Protein AF-A0A964PDQ5-F1 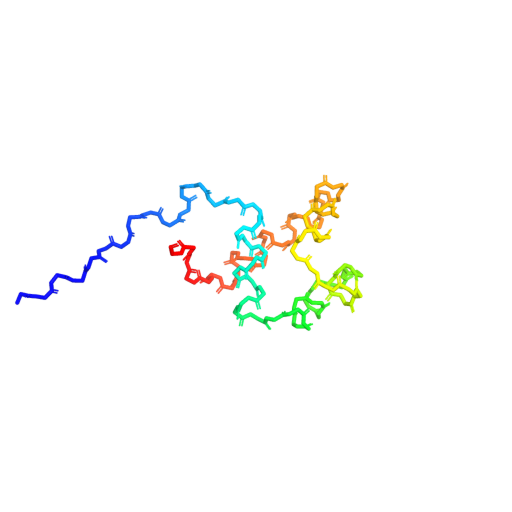(afdb_monomer)

pLDDT: mean 79.67, std 15.5, range [38.66, 91.56]

Radius of gyration: 13.83 Å; Cα contacts (8 Å, |Δi|>4): 57; chains: 1; bounding box: 44×20×33 Å

Mean predicted aligned error: 7.99 Å

Structure (mmCIF, N/CA/C/O backbone):
data_AF-A0A964PDQ5-F1
#
_entry.id   AF-A0A964PDQ5-F1
#
loop_
_atom_site.group_PDB
_atom_site.id
_atom_site.type_symbol
_atom_site.label_atom_id
_atom_site.label_alt_id
_atom_site.label_comp_id
_atom_site.label_asym_id
_atom_site.label_entity_id
_atom_site.label_seq_id
_atom_site.pdbx_PDB_ins_code
_atom_site.Cartn_x
_atom_site.Cartn_y
_atom_site.Cartn_z
_atom_site.occupancy
_atom_site.B_iso_or_equiv
_atom_site.auth_seq_id
_atom_site.auth_comp_id
_atom_site.auth_asym_id
_atom_site.auth_atom_id
_atom_site.pdbx_PDB_model_num
ATOM 1 N N . MET A 1 1 ? -32.515 -10.585 19.317 1.00 43.78 1 MET A N 1
ATOM 2 C CA . MET A 1 1 ? -31.360 -9.878 19.910 1.00 43.78 1 MET A CA 1
ATOM 3 C C . MET A 1 1 ? -30.084 -10.555 19.432 1.00 43.78 1 MET A C 1
ATOM 5 O O . MET A 1 1 ? -29.654 -11.525 20.033 1.00 43.78 1 MET A O 1
ATOM 9 N N . THR A 1 2 ? -29.529 -10.100 18.306 1.00 38.66 2 THR A N 1
ATOM 10 C CA . THR A 1 2 ? -28.267 -10.634 17.762 1.00 38.66 2 THR A CA 1
ATOM 11 C C . THR A 1 2 ? -27.345 -9.452 17.506 1.00 38.66 2 THR A C 1
ATOM 13 O O . THR A 1 2 ? -27.373 -8.827 16.446 1.00 38.66 2 THR A O 1
ATOM 16 N N . THR A 1 3 ? -26.598 -9.087 18.541 1.00 48.62 3 THR A N 1
ATOM 17 C CA . THR A 1 3 ? -25.622 -8.000 18.528 1.00 48.62 3 THR A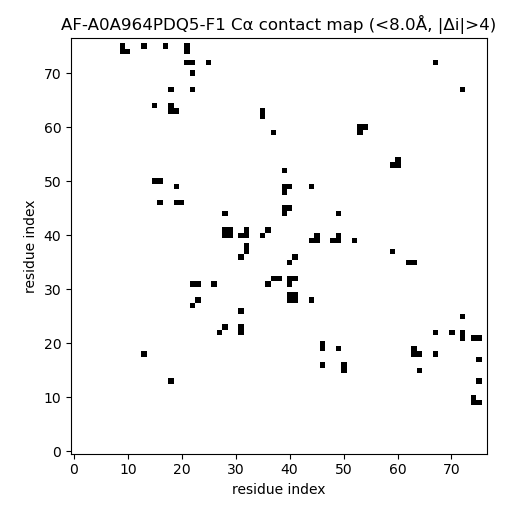 CA 1
ATOM 18 C C . THR A 1 3 ? -24.415 -8.461 17.715 1.00 48.62 3 THR A C 1
ATOM 20 O O . THR A 1 3 ? -23.555 -9.170 18.227 1.00 48.62 3 THR A O 1
ATOM 23 N N . ARG A 1 4 ? -24.363 -8.105 16.427 1.00 59.50 4 ARG A N 1
ATOM 24 C CA . ARG A 1 4 ? -23.125 -8.200 15.643 1.00 59.50 4 ARG A CA 1
ATOM 25 C C . ARG A 1 4 ? -22.143 -7.187 16.246 1.00 59.50 4 ARG A C 1
ATOM 27 O O . ARG A 1 4 ? -22.491 -6.004 16.266 1.00 59.50 4 ARG A O 1
ATOM 34 N N . PRO A 1 5 ? -20.989 -7.607 16.795 1.00 52.41 5 PRO A N 1
ATOM 35 C CA . PRO A 1 5 ? -20.029 -6.673 17.364 1.00 52.41 5 PRO A CA 1
ATOM 36 C C . PRO A 1 5 ? -19.581 -5.726 16.254 1.00 52.41 5 PRO A C 1
ATOM 38 O O . PRO A 1 5 ? -19.055 -6.155 15.232 1.00 52.41 5 PRO A O 1
ATOM 41 N N . GLN A 1 6 ? -19.871 -4.439 16.424 1.00 53.97 6 GLN A N 1
ATOM 42 C CA . GLN A 1 6 ? -19.393 -3.402 15.523 1.00 53.97 6 GLN A CA 1
ATOM 43 C C . GLN A 1 6 ? -17.867 -3.347 15.665 1.00 53.97 6 GLN A C 1
ATOM 45 O O . GLN A 1 6 ? -17.394 -3.061 16.773 1.00 53.97 6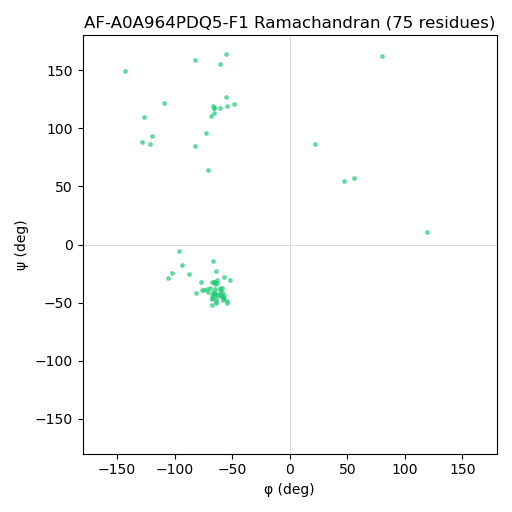 GLN A O 1
ATOM 50 N N . PRO A 1 7 ? -17.080 -3.635 14.610 1.00 51.84 7 PRO A N 1
ATOM 51 C CA . PRO A 1 7 ? -15.640 -3.487 14.686 1.00 51.84 7 PRO A CA 1
ATOM 52 C C . PRO A 1 7 ? -15.353 -1.991 14.780 1.00 51.84 7 PRO A C 1
ATOM 54 O O . PRO A 1 7 ? -15.628 -1.216 13.864 1.00 51.84 7 PRO A O 1
ATOM 57 N N . LYS A 1 8 ? -14.884 -1.583 15.955 1.00 46.78 8 LYS A N 1
ATOM 58 C CA . LYS A 1 8 ? -14.429 -0.233 16.276 1.00 46.78 8 LYS A CA 1
ATOM 59 C C . LYS A 1 8 ? -13.471 0.250 15.180 1.00 46.78 8 LYS A C 1
ATOM 61 O O . LYS A 1 8 ? -12.454 -0.390 14.967 1.00 46.78 8 LYS A O 1
ATOM 66 N N . ASN A 1 9 ? -13.809 1.364 14.523 1.00 47.22 9 ASN A N 1
ATOM 67 C CA . ASN A 1 9 ? -12.941 2.213 13.690 1.00 47.22 9 ASN A CA 1
ATOM 68 C C . ASN A 1 9 ? -11.675 1.523 13.126 1.00 47.22 9 ASN A C 1
ATOM 70 O O . ASN A 1 9 ? -10.603 1.659 13.720 1.00 47.22 9 ASN A O 1
ATOM 74 N N . PRO A 1 10 ? -11.762 0.848 11.964 1.00 53.34 10 PRO A N 1
ATOM 75 C CA . PRO A 1 10 ? -10.709 -0.047 11.474 1.00 53.34 10 PRO A CA 1
ATOM 76 C C . PRO A 1 10 ? -9.396 0.656 11.098 1.00 53.34 10 PRO A C 1
ATOM 78 O O . PRO A 1 10 ? -8.384 -0.005 10.930 1.00 53.34 10 PRO A O 1
ATOM 81 N N . LEU A 1 11 ? -9.386 1.989 10.966 1.00 49.28 11 LEU A N 1
ATOM 82 C CA . LEU A 1 11 ? -8.242 2.747 10.443 1.00 49.28 11 LEU A CA 1
ATOM 83 C C . LEU A 1 11 ? -7.309 3.334 11.522 1.00 49.28 11 LEU A C 1
ATOM 85 O O . LEU A 1 11 ? -6.275 3.911 11.181 1.00 49.28 11 LEU A O 1
ATOM 89 N N . HIS A 1 12 ? -7.636 3.227 12.815 1.00 47.12 12 HIS A N 1
ATOM 90 C CA . HIS A 1 12 ? -6.827 3.851 13.868 1.00 47.12 12 HIS A CA 1
ATOM 91 C C . HIS A 1 12 ? -5.618 2.970 14.233 1.00 47.12 12 HIS A C 1
ATOM 93 O O . HIS A 1 12 ? -5.671 2.187 15.175 1.00 47.12 12 HIS A O 1
ATOM 99 N N . GLY A 1 13 ? -4.522 3.101 13.477 1.00 56.31 13 GLY A N 1
ATOM 100 C CA . GLY A 1 13 ? -3.267 2.372 13.717 1.00 56.31 13 GLY A CA 1
ATOM 101 C C . GLY A 1 13 ? -2.816 1.448 12.585 1.00 56.31 13 GLY A C 1
ATOM 102 O O . GLY A 1 13 ? -1.878 0.678 12.783 1.00 56.31 13 GLY A O 1
ATOM 103 N N . ILE A 1 14 ? -3.437 1.520 11.402 1.00 72.25 14 ILE A N 1
ATOM 104 C CA . ILE A 1 14 ? -3.006 0.702 10.263 1.00 72.25 14 ILE A CA 1
ATOM 105 C C . ILE A 1 14 ? -1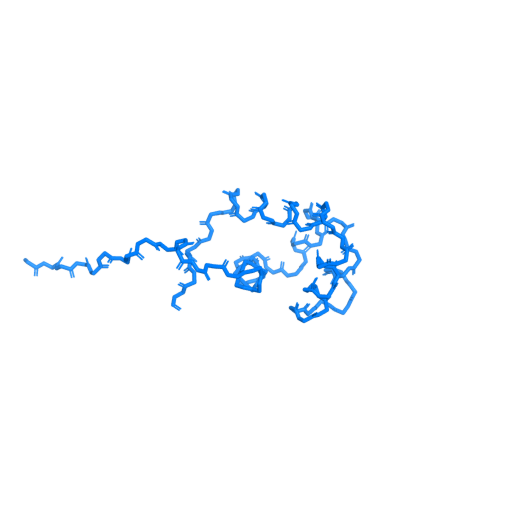.611 1.143 9.817 1.00 72.25 14 ILE A C 1
ATOM 107 O O . ILE A 1 14 ? -1.382 2.282 9.406 1.00 72.25 14 ILE A O 1
ATOM 111 N N . THR A 1 15 ? -0.665 0.214 9.895 1.00 85.88 15 THR A N 1
ATOM 112 C CA . THR A 1 15 ? 0.696 0.406 9.406 1.00 85.88 15 THR A CA 1
ATOM 113 C C . THR A 1 15 ? 0.762 0.146 7.902 1.00 85.88 15 THR A C 1
ATOM 115 O O . THR A 1 15 ? -0.051 -0.579 7.333 1.00 85.88 15 THR A O 1
ATOM 118 N N . LEU A 1 16 ? 1.787 0.684 7.237 1.00 87.12 16 LEU A N 1
ATOM 119 C CA . LEU A 1 16 ? 2.043 0.372 5.825 1.00 87.12 16 LEU A CA 1
ATOM 120 C C . LEU A 1 16 ? 2.222 -1.139 5.585 1.00 87.12 16 LEU A C 1
ATOM 122 O O . LEU A 1 16 ? 1.944 -1.628 4.498 1.00 87.12 16 LEU A O 1
ATOM 126 N N . GLU A 1 17 ? 2.686 -1.866 6.603 1.00 89.25 17 GLU A N 1
ATOM 127 C CA . GLU A 1 17 ? 2.796 -3.325 6.580 1.00 89.25 17 GLU A CA 1
ATOM 128 C C . GLU A 1 17 ? 1.429 -3.984 6.471 1.00 89.25 17 GLU A C 1
ATOM 130 O O . GLU A 1 17 ? 1.225 -4.779 5.560 1.00 89.25 17 GLU A O 1
ATOM 135 N N . ALA A 1 18 ? 0.488 -3.585 7.329 1.00 87.62 18 ALA A N 1
ATOM 136 C CA . ALA A 1 18 ? -0.878 -4.086 7.286 1.00 87.62 18 ALA A CA 1
ATOM 137 C C . ALA A 1 18 ? -1.535 -3.788 5.931 1.00 87.62 18 ALA A C 1
ATOM 139 O O . ALA A 1 18 ? -2.098 -4.684 5.321 1.00 87.62 18 ALA A O 1
ATOM 140 N N . ILE A 1 19 ? -1.373 -2.571 5.398 1.00 88.75 19 ILE A N 1
ATOM 141 C CA . ILE A 1 19 ? -1.897 -2.207 4.070 1.00 88.75 19 ILE A CA 1
ATOM 142 C C . ILE A 1 19 ? -1.409 -3.174 2.984 1.00 88.75 19 ILE A C 1
ATOM 144 O O . ILE A 1 19 ? -2.201 -3.641 2.167 1.00 88.75 19 ILE A O 1
ATOM 148 N N . VAL A 1 20 ? -0.101 -3.446 2.950 1.00 89.88 20 VAL A N 1
ATOM 149 C CA . VAL A 1 20 ? 0.486 -4.337 1.944 1.00 89.88 20 VAL A CA 1
ATOM 150 C C . VAL A 1 20 ? 0.007 -5.769 2.159 1.00 89.88 20 VAL A C 1
ATOM 152 O O . VAL A 1 20 ? -0.410 -6.388 1.188 1.00 89.88 20 VAL A O 1
ATOM 155 N N . SER A 1 21 ? 0.025 -6.280 3.393 1.00 89.69 21 SER A N 1
ATOM 156 C CA . SER A 1 21 ? -0.455 -7.634 3.695 1.00 89.69 21 SER A CA 1
ATOM 157 C C . SER A 1 21 ? -1.910 -7.840 3.274 1.00 89.69 21 SER A C 1
ATOM 159 O O . SER A 1 21 ? -2.189 -8.809 2.582 1.00 89.69 21 SER A O 1
ATOM 161 N N . GLU A 1 22 ? -2.810 -6.907 3.589 1.00 87.81 22 GLU A N 1
ATOM 162 C CA . GLU A 1 22 ? -4.230 -7.003 3.215 1.00 87.81 22 GLU A CA 1
ATOM 163 C C . GLU A 1 22 ? -4.437 -6.940 1.699 1.00 87.81 22 GLU A C 1
ATOM 165 O O . GLU A 1 22 ? -5.203 -7.711 1.128 1.00 87.81 22 GLU A O 1
ATOM 170 N N . LEU A 1 23 ? -3.734 -6.035 1.008 1.00 89.06 23 LEU A N 1
ATOM 171 C CA . LEU A 1 23 ? -3.808 -5.973 -0.453 1.00 89.06 23 LEU A CA 1
ATOM 172 C C . LEU A 1 23 ? -3.334 -7.276 -1.096 1.00 89.06 23 LEU A C 1
ATOM 174 O O . LEU A 1 23 ? -3.889 -7.694 -2.108 1.00 89.06 23 LEU A O 1
ATOM 178 N N . VAL A 1 24 ? -2.313 -7.904 -0.520 1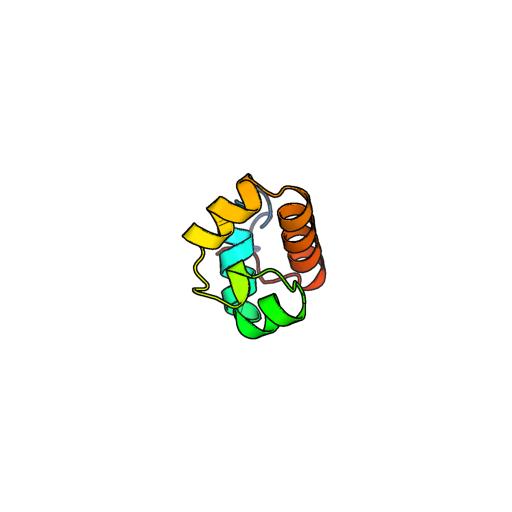.00 89.88 24 VAL A N 1
ATOM 179 C CA . VAL A 1 24 ? -1.799 -9.195 -0.977 1.00 89.88 24 VAL A CA 1
ATOM 180 C C . VAL A 1 24 ? -2.769 -10.325 -0.650 1.00 89.88 24 VAL A C 1
ATOM 182 O O . VAL A 1 24 ? -2.931 -11.207 -1.483 1.00 89.88 24 VAL A O 1
ATOM 185 N N . ASP A 1 25 ? -3.425 -10.304 0.506 1.00 87.81 25 ASP A N 1
ATOM 186 C CA . ASP A 1 25 ? -4.408 -11.321 0.891 1.00 87.81 25 ASP A CA 1
ATOM 187 C C . ASP A 1 25 ? -5.645 -11.279 -0.023 1.00 87.81 25 ASP A C 1
ATOM 189 O O . ASP A 1 25 ? -6.099 -12.306 -0.524 1.00 87.81 25 ASP A O 1
ATOM 193 N N . VAL A 1 26 ? -6.125 -10.070 -0.339 1.00 88.25 26 VAL A N 1
ATOM 194 C CA . VAL A 1 26 ? -7.333 -9.870 -1.154 1.00 88.25 26 VAL A CA 1
ATOM 195 C C . VAL A 1 26 ? -7.073 -9.986 -2.660 1.00 88.25 26 VAL A C 1
ATOM 197 O O . VAL A 1 26 ? -7.901 -10.545 -3.379 1.00 88.25 26 VAL A O 1
ATOM 200 N N . LEU A 1 27 ? -5.969 -9.427 -3.169 1.00 89.38 27 LEU A N 1
ATOM 201 C CA . LEU A 1 27 ? -5.675 -9.392 -4.611 1.00 89.38 27 LEU A CA 1
ATOM 202 C C . LEU A 1 27 ? -4.581 -10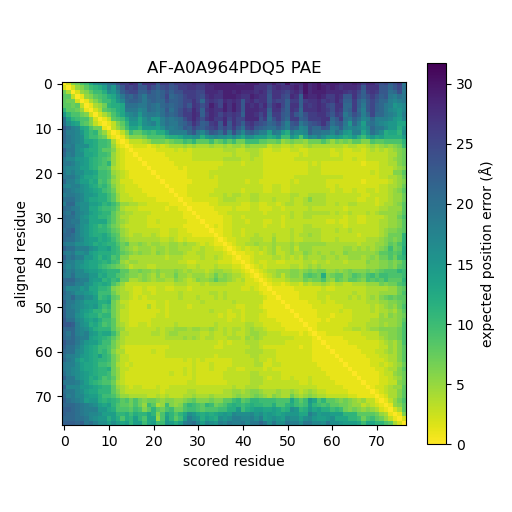.375 -5.042 1.00 89.38 27 LEU A C 1
ATOM 204 O O . LEU A 1 27 ? -4.566 -10.811 -6.192 1.00 89.38 27 LEU A O 1
ATOM 208 N N . GLY A 1 28 ? -3.641 -10.696 -4.158 1.00 90.12 28 GLY A N 1
ATOM 209 C CA . GLY A 1 28 ? -2.413 -11.398 -4.513 1.00 90.12 28 GLY A CA 1
ATOM 210 C C . GLY A 1 28 ? -1.342 -10.488 -5.121 1.00 90.12 28 GLY A C 1
ATOM 211 O O . GLY A 1 28 ? -1.594 -9.382 -5.607 1.00 90.12 28 GLY A O 1
ATOM 212 N N . TRP A 1 29 ? -0.103 -10.979 -5.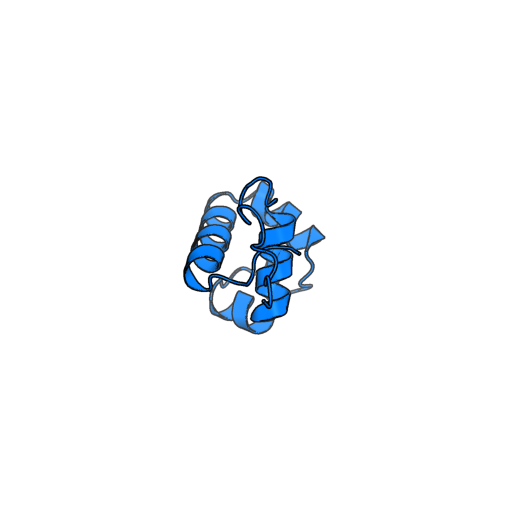113 1.00 90.44 29 TRP A N 1
ATOM 213 C CA . TRP A 1 29 ? 1.055 -10.253 -5.646 1.00 90.44 29 TRP A CA 1
ATOM 214 C C . TRP A 1 29 ? 0.998 -10.022 -7.160 1.00 90.44 29 TRP A C 1
ATOM 216 O O . TRP A 1 29 ? 1.474 -8.990 -7.628 1.00 90.44 29 TRP A O 1
ATOM 226 N N . ASP A 1 30 ? 0.396 -10.942 -7.917 1.00 88.56 30 ASP A N 1
ATOM 227 C CA . ASP A 1 30 ? 0.281 -10.831 -9.377 1.00 88.56 30 ASP A CA 1
ATOM 228 C C . ASP A 1 30 ? -0.584 -9.626 -9.783 1.00 88.56 30 ASP A C 1
ATOM 230 O O . ASP A 1 30 ? -0.156 -8.760 -10.549 1.00 88.56 30 ASP A O 1
ATOM 234 N N . GLU A 1 31 ? -1.761 -9.494 -9.165 1.00 90.25 31 GLU A N 1
ATOM 235 C CA . GLU A 1 31 ? -2.680 -8.382 -9.411 1.00 90.25 31 GLU A CA 1
ATOM 236 C C . GLU A 1 31 ? -2.115 -7.056 -8.878 1.00 90.25 31 GLU A C 1
ATOM 238 O O . GLU A 1 31 ? -2.228 -6.015 -9.534 1.00 90.25 31 GLU A O 1
ATOM 243 N N . LEU A 1 32 ? -1.426 -7.085 -7.732 1.00 89.31 32 LEU A N 1
ATOM 244 C CA . LEU A 1 32 ? -0.655 -5.942 -7.235 1.00 89.31 32 LEU A CA 1
ATOM 245 C C . LEU A 1 32 ? 0.401 -5.491 -8.246 1.00 89.31 32 LEU A C 1
ATOM 247 O O . LEU A 1 32 ? 0.491 -4.297 -8.520 1.00 89.31 32 LEU A O 1
ATOM 251 N N . GLY A 1 33 ? 1.157 -6.420 -8.834 1.00 88.62 33 GLY A N 1
ATOM 252 C CA . GLY A 1 33 ? 2.143 -6.141 -9.877 1.00 88.62 33 GLY A CA 1
ATOM 253 C C . GLY A 1 33 ? 1.522 -5.618 -11.176 1.00 88.62 33 GLY A C 1
ATOM 254 O O . GLY A 1 33 ? 2.104 -4.749 -11.830 1.00 88.62 33 GLY A O 1
ATOM 255 N N . ARG A 1 34 ? 0.317 -6.081 -11.535 1.00 89.12 34 ARG A N 1
ATOM 256 C CA . ARG A 1 34 ? -0.440 -5.558 -12.686 1.00 89.12 34 ARG A CA 1
ATOM 257 C C . ARG A 1 34 ? -0.913 -4.126 -12.469 1.00 89.12 34 ARG A C 1
ATOM 259 O O . ARG A 1 34 ? -0.783 -3.300 -13.371 1.00 89.12 34 ARG A O 1
ATOM 266 N N . ARG A 1 35 ? -1.476 -3.820 -11.296 1.00 88.38 35 ARG A N 1
ATOM 267 C CA . ARG A 1 35 ? -1.985 -2.473 -10.973 1.00 88.38 35 ARG A CA 1
ATOM 268 C C . ARG A 1 35 ? -0.859 -1.491 -10.688 1.00 88.38 35 ARG A C 1
ATOM 270 O O . ARG A 1 35 ? -0.921 -0.321 -11.069 1.00 88.38 35 ARG A O 1
ATOM 277 N N . LEU A 1 36 ? 0.170 -1.972 -10.005 1.00 86.75 36 LEU A N 1
ATOM 278 C CA . LEU A 1 36 ? 1.355 -1.231 -9.625 1.00 86.75 36 LEU A CA 1
ATOM 279 C C . LEU A 1 36 ? 2.558 -1.925 -10.266 1.00 86.75 36 LEU A C 1
ATOM 281 O O . LEU A 1 36 ? 3.110 -2.833 -9.645 1.00 86.75 36 LEU A O 1
ATOM 285 N N . PRO A 1 37 ? 2.997 -1.490 -11.468 1.00 83.31 37 PRO A N 1
ATOM 286 C CA . PRO A 1 37 ? 4.140 -2.067 -12.180 1.00 83.31 37 PRO A CA 1
ATOM 287 C C . PRO A 1 37 ? 5.461 -1.703 -11.483 1.00 83.31 37 PRO A C 1
ATOM 289 O O . PRO A 1 37 ? 6.306 -0.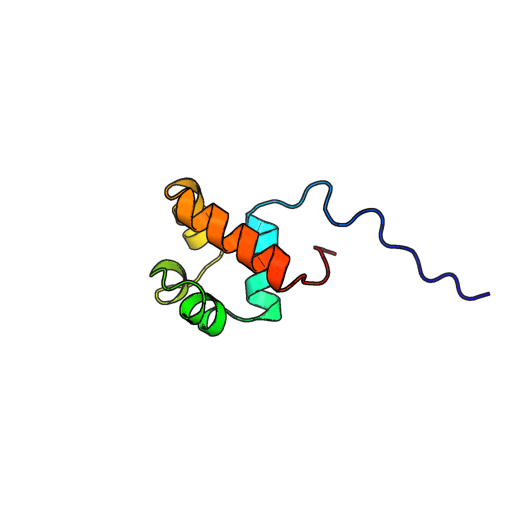966 -11.990 1.00 83.31 37 PRO A O 1
ATOM 292 N N . ILE A 1 38 ? 5.612 -2.188 -10.257 1.00 84.50 38 ILE A N 1
ATOM 293 C CA . ILE A 1 38 ? 6.738 -2.012 -9.360 1.00 84.50 38 ILE A CA 1
ATOM 294 C C . ILE A 1 38 ? 7.434 -3.363 -9.302 1.00 84.50 38 ILE A C 1
ATOM 296 O O . ILE A 1 38 ? 6.844 -4.357 -8.884 1.00 84.50 38 ILE A O 1
ATOM 300 N N . ARG A 1 39 ? 8.721 -3.389 -9.666 1.00 83.44 39 ARG A N 1
ATOM 301 C CA . ARG A 1 39 ? 9.526 -4.623 -9.690 1.00 83.44 39 ARG A CA 1
ATOM 302 C C . ARG A 1 39 ? 9.478 -5.417 -8.384 1.00 83.44 39 ARG A C 1
ATOM 304 O O . ARG A 1 39 ? 9.582 -6.634 -8.422 1.00 83.44 39 ARG A O 1
ATOM 311 N N . CYS A 1 40 ? 9.312 -4.739 -7.249 1.00 84.62 40 CYS A N 1
ATOM 312 C CA . CYS A 1 40 ? 9.232 -5.369 -5.932 1.00 84.62 40 CYS A CA 1
ATOM 313 C C . CYS A 1 40 ? 8.012 -6.295 -5.758 1.00 84.62 40 CYS A C 1
ATOM 315 O O . CYS A 1 40 ? 8.050 -7.176 -4.909 1.00 84.62 40 CYS A O 1
ATOM 317 N N . PHE A 1 41 ? 6.945 -6.105 -6.538 1.00 85.88 41 PHE A N 1
ATOM 318 C CA . PHE A 1 41 ? 5.746 -6.950 -6.491 1.00 85.88 41 PHE A CA 1
ATOM 319 C C . PHE A 1 41 ? 5.780 -8.093 -7.508 1.00 85.88 41 PHE A C 1
ATOM 321 O O . PHE A 1 41 ? 5.051 -9.064 -7.359 1.00 85.88 41 PHE A O 1
ATOM 328 N N . THR A 1 42 ? 6.643 -8.005 -8.521 1.00 85.00 42 THR A N 1
ATOM 329 C CA . THR A 1 42 ? 6.771 -9.029 -9.569 1.00 85.00 42 THR A CA 1
ATOM 330 C C . THR A 1 42 ? 7.980 -9.942 -9.371 1.00 85.00 42 THR A C 1
ATOM 332 O O . THR A 1 42 ? 8.001 -11.048 -9.895 1.00 85.00 42 THR A O 1
ATOM 335 N N . ASN A 1 43 ? 9.019 -9.479 -8.670 1.00 81.88 43 ASN A N 1
ATOM 336 C CA . ASN A 1 43 ? 10.279 -10.198 -8.501 1.00 81.88 43 ASN A CA 1
ATOM 337 C C . ASN A 1 43 ? 10.633 -10.314 -7.015 1.00 81.88 43 ASN A C 1
ATOM 339 O O . ASN A 1 43 ? 11.022 -9.321 -6.400 1.00 81.88 43 ASN A O 1
ATOM 343 N N . ASP A 1 44 ? 10.538 -11.535 -6.488 1.00 79.56 44 ASP A N 1
ATOM 344 C CA . ASP A 1 44 ? 10.661 -11.861 -5.060 1.00 79.56 44 ASP A CA 1
ATOM 345 C C . ASP A 1 44 ? 9.668 -11.075 -4.172 1.00 79.56 44 ASP A C 1
ATOM 347 O O . ASP A 1 44 ? 10.062 -10.304 -3.285 1.00 79.56 44 ASP A O 1
ATOM 351 N N . PRO A 1 45 ? 8.353 -11.199 -4.449 1.00 84.62 45 PRO A N 1
ATOM 352 C CA . PRO A 1 45 ? 7.345 -10.454 -3.719 1.00 84.62 45 PRO A CA 1
ATOM 353 C C . PRO A 1 45 ? 7.288 -10.889 -2.253 1.00 84.62 45 PRO A C 1
ATOM 355 O O . PRO A 1 45 ? 6.887 -12.001 -1.915 1.00 84.62 45 PRO A O 1
ATOM 358 N N . SER A 1 46 ? 7.673 -9.978 -1.364 1.00 88.62 46 SER A N 1
ATOM 359 C CA . SER A 1 46 ? 7.552 -10.157 0.080 1.00 88.62 46 SER A CA 1
ATOM 360 C C . SER A 1 46 ? 7.185 -8.845 0.757 1.00 88.62 46 SER A C 1
ATOM 362 O O . SER A 1 46 ? 7.571 -7.758 0.312 1.00 88.62 46 SER A O 1
ATOM 364 N N . VAL A 1 47 ? 6.459 -8.937 1.873 1.00 89.00 47 VAL A N 1
ATOM 365 C CA . VAL A 1 47 ? 6.035 -7.766 2.654 1.00 89.00 47 VAL A CA 1
ATOM 366 C C . VAL A 1 47 ? 7.254 -6.977 3.141 1.00 89.00 47 VAL A C 1
ATOM 368 O O . VAL A 1 47 ? 7.326 -5.766 2.953 1.00 89.00 47 VAL A O 1
ATOM 371 N N . ALA A 1 48 ? 8.283 -7.655 3.658 1.00 87.69 48 ALA A N 1
ATOM 372 C CA . ALA A 1 48 ? 9.501 -7.006 4.142 1.00 87.69 48 ALA A CA 1
ATOM 373 C C . ALA A 1 48 ? 10.288 -6.276 3.033 1.00 87.69 48 ALA A C 1
ATOM 375 O O . ALA A 1 48 ? 10.762 -5.155 3.252 1.00 87.69 48 ALA A O 1
ATOM 376 N N . SER A 1 49 ? 10.427 -6.882 1.846 1.00 88.19 49 SER A N 1
ATOM 377 C CA . SER A 1 49 ? 11.103 -6.250 0.701 1.00 88.19 49 SER A CA 1
ATOM 378 C C . SER A 1 49 ? 10.299 -5.056 0.182 1.00 88.19 49 SER A C 1
ATOM 380 O O . SER A 1 49 ? 10.841 -3.959 0.008 1.00 88.19 49 SER A O 1
ATOM 382 N N . SER A 1 50 ? 8.978 -5.227 0.083 1.00 89.88 50 SER A N 1
ATOM 383 C CA . SER A 1 50 ? 8.036 -4.172 -0.293 1.00 89.88 50 SER A CA 1
ATOM 384 C C . SER A 1 50 ? 8.125 -2.989 0.658 1.00 89.88 50 SER A C 1
ATOM 386 O O . SER A 1 50 ? 8.306 -1.862 0.217 1.00 89.88 50 SER A O 1
ATOM 388 N N . LEU A 1 51 ? 8.114 -3.214 1.970 1.00 90.69 51 LEU A N 1
ATOM 389 C CA . LEU A 1 51 ? 8.244 -2.142 2.954 1.00 90.69 51 LEU A CA 1
ATOM 390 C C . LEU A 1 51 ? 9.570 -1.396 2.853 1.00 90.69 51 LEU A C 1
ATOM 392 O O . LEU A 1 51 ? 9.578 -0.166 2.908 1.00 90.69 51 LEU A O 1
ATOM 396 N N . LYS A 1 52 ? 10.692 -2.106 2.683 1.00 90.69 52 LYS A N 1
ATOM 397 C CA . LYS A 1 52 ? 11.996 -1.461 2.460 1.00 90.69 52 LYS A CA 1
ATOM 398 C C . LYS A 1 52 ? 11.968 -0.579 1.212 1.00 90.69 52 LYS A C 1
ATOM 400 O O . LYS A 1 52 ? 12.498 0.531 1.252 1.00 90.69 52 LYS A O 1
ATOM 405 N N . PHE A 1 53 ? 11.329 -1.038 0.137 1.00 89.94 53 PHE A N 1
ATOM 406 C CA . PHE A 1 53 ? 11.174 -0.267 -1.093 1.00 89.94 53 PHE A CA 1
ATOM 407 C C . PHE A 1 53 ? 10.254 0.948 -0.899 1.00 89.94 53 PHE A C 1
ATOM 409 O O . PHE A 1 53 ? 10.662 2.077 -1.159 1.00 89.94 53 PHE A O 1
ATOM 416 N N . LEU A 1 54 ? 9.052 0.752 -0.357 1.00 90.25 54 LEU A N 1
ATOM 417 C CA . LEU A 1 54 ? 8.054 1.806 -0.144 1.00 90.25 54 LEU A CA 1
ATOM 418 C C . LEU A 1 54 ? 8.538 2.887 0.838 1.00 90.25 54 LEU A C 1
ATOM 420 O O . LEU A 1 54 ? 8.188 4.055 0.685 1.00 90.25 54 LEU A O 1
ATOM 424 N N . ARG A 1 55 ? 9.393 2.538 1.812 1.00 90.12 55 ARG A N 1
ATOM 425 C CA . ARG A 1 55 ? 10.057 3.516 2.697 1.00 90.12 55 ARG A CA 1
ATOM 426 C C . ARG A 1 55 ? 11.064 4.401 1.958 1.00 90.12 55 ARG A C 1
ATOM 428 O O . ARG A 1 55 ? 11.245 5.550 2.343 1.00 90.12 55 ARG A O 1
ATOM 435 N N . ARG A 1 56 ? 11.722 3.882 0.916 1.00 91.56 56 ARG A N 1
ATOM 436 C CA . ARG A 1 56 ? 12.684 4.633 0.086 1.00 91.56 56 ARG A CA 1
ATOM 437 C C . ARG A 1 56 ? 12.008 5.378 -1.064 1.00 91.56 56 ARG A C 1
ATOM 439 O O . ARG A 1 56 ? 12.537 6.377 -1.539 1.00 91.56 56 ARG A O 1
ATOM 446 N N . THR A 1 57 ? 10.853 4.900 -1.515 1.00 90.88 57 THR A N 1
ATOM 447 C CA . THR A 1 57 ? 10.154 5.396 -2.701 1.00 90.88 57 THR A CA 1
ATOM 448 C C . THR A 1 57 ? 8.756 5.883 -2.322 1.00 90.88 57 THR A C 1
ATOM 450 O O . THR A 1 57 ? 7.769 5.157 -2.423 1.00 90.88 57 THR A O 1
ATOM 453 N N . LEU A 1 58 ? 8.672 7.148 -1.900 1.00 89.44 58 LEU A N 1
ATOM 454 C CA . LEU A 1 58 ? 7.440 7.742 -1.362 1.00 89.44 58 LEU A CA 1
ATOM 455 C C . LEU A 1 58 ? 6.270 7.737 -2.357 1.00 89.44 58 LEU A C 1
ATOM 457 O O . LEU A 1 58 ? 5.147 7.440 -1.963 1.00 89.44 58 LEU A O 1
ATOM 461 N N . TRP A 1 59 ? 6.513 7.992 -3.647 1.00 90.12 59 TRP A N 1
ATOM 462 C CA . TRP A 1 59 ? 5.443 7.948 -4.655 1.00 90.12 59 TRP A CA 1
ATOM 463 C C . TRP A 1 59 ? 4.833 6.543 -4.783 1.00 90.12 59 TRP A C 1
ATOM 465 O O . TRP A 1 59 ? 3.636 6.404 -5.021 1.00 90.12 59 TRP A O 1
ATOM 475 N N . ALA A 1 60 ? 5.636 5.489 -4.599 1.00 90.31 60 ALA A N 1
ATOM 476 C CA . ALA A 1 60 ? 5.162 4.111 -4.652 1.00 90.31 60 ALA A CA 1
ATOM 477 C C . ALA A 1 60 ? 4.292 3.794 -3.434 1.00 90.31 60 ALA A C 1
ATOM 479 O O . ALA A 1 60 ? 3.227 3.198 -3.582 1.00 90.31 60 ALA A O 1
ATOM 480 N N . ARG A 1 61 ? 4.702 4.268 -2.251 1.00 90.44 61 ARG A N 1
ATOM 481 C CA . ARG A 1 61 ? 3.886 4.209 -1.035 1.00 90.44 61 ARG A CA 1
ATOM 482 C C . ARG A 1 61 ? 2.519 4.854 -1.250 1.00 90.44 61 ARG A C 1
ATOM 484 O O . ARG A 1 61 ? 1.512 4.199 -1.012 1.00 90.44 61 ARG A O 1
ATOM 491 N N . GLN A 1 62 ? 2.490 6.076 -1.778 1.00 90.62 62 GLN A N 1
ATOM 492 C CA . GLN A 1 62 ? 1.238 6.784 -2.053 1.00 90.62 62 GLN A CA 1
ATOM 493 C C . GLN A 1 62 ? 0.335 6.009 -3.018 1.00 90.62 62 GLN A C 1
ATOM 495 O O . GLN A 1 62 ? -0.880 5.981 -2.839 1.00 90.62 62 GLN A O 1
ATOM 500 N N . LYS A 1 63 ? 0.907 5.338 -4.027 1.00 90.56 63 LYS A N 1
ATOM 501 C CA . LYS A 1 63 ? 0.126 4.492 -4.936 1.00 90.56 63 LYS A CA 1
ATOM 502 C C . LYS A 1 63 ? -0.462 3.258 -4.252 1.00 90.56 63 LYS A C 1
ATOM 504 O O . LYS A 1 63 ? -1.607 2.920 -4.532 1.00 90.56 63 LYS A O 1
ATOM 509 N N . VAL A 1 64 ? 0.292 2.603 -3.371 1.00 90.62 64 VAL A N 1
ATOM 510 C CA . VAL A 1 64 ? -0.197 1.463 -2.577 1.00 90.62 64 VAL A CA 1
ATOM 511 C C . VAL A 1 64 ? -1.321 1.903 -1.639 1.00 90.62 64 VAL A C 1
ATOM 513 O O . VAL A 1 64 ? -2.369 1.271 -1.605 1.00 90.62 64 VAL A O 1
ATOM 516 N N . GLU A 1 65 ? -1.142 3.023 -0.936 1.00 89.38 65 GLU A N 1
ATOM 517 C CA . GLU A 1 65 ? -2.173 3.610 -0.070 1.00 89.38 65 GLU A CA 1
ATOM 518 C C . GLU A 1 65 ? -3.428 3.984 -0.880 1.00 89.38 65 GLU A C 1
ATOM 520 O O . GLU A 1 65 ? -4.548 3.684 -0.476 1.00 89.38 65 GLU A O 1
ATOM 525 N N . SER A 1 66 ? -3.261 4.565 -2.071 1.00 90.75 66 SER A N 1
ATOM 526 C CA . SER A 1 66 ? -4.382 4.882 -2.961 1.00 90.75 66 SER A CA 1
ATOM 527 C C . SER A 1 66 ? -5.099 3.627 -3.471 1.00 90.75 66 SER A C 1
ATOM 529 O O . SER A 1 66 ? -6.326 3.611 -3.541 1.00 90.75 66 SER A O 1
ATOM 531 N N . LEU A 1 67 ? -4.361 2.556 -3.779 1.00 89.62 67 LEU A N 1
ATOM 532 C CA . LEU A 1 67 ? -4.942 1.269 -4.158 1.00 89.62 67 LEU A CA 1
ATOM 533 C C . LEU A 1 67 ? -5.730 0.646 -2.998 1.00 89.62 67 LEU A C 1
ATOM 535 O O . LEU A 1 67 ? -6.828 0.148 -3.216 1.00 89.62 67 LEU A O 1
ATOM 539 N N . TYR A 1 68 ? -5.210 0.724 -1.773 1.00 87.50 68 TYR A N 1
ATOM 540 C CA . TYR A 1 68 ? -5.906 0.272 -0.566 1.00 87.50 68 TYR A CA 1
ATOM 541 C C . TYR A 1 68 ? -7.259 0.962 -0.389 1.00 87.50 68 TYR A C 1
ATOM 543 O O . TYR A 1 68 ? -8.260 0.299 -0.134 1.00 87.50 68 TYR A O 1
ATOM 551 N N . LEU A 1 69 ? -7.316 2.277 -0.615 1.00 85.44 69 LEU A N 1
ATOM 552 C CA . LEU A 1 69 ? -8.569 3.034 -0.571 1.00 85.44 69 LEU A CA 1
ATOM 553 C C . LEU A 1 69 ? -9.554 2.634 -1.682 1.00 85.44 69 LEU A C 1
ATOM 555 O O . LEU A 1 69 ? -10.758 2.685 -1.460 1.00 85.44 69 LEU A O 1
ATOM 559 N N . GLN A 1 70 ? -9.063 2.239 -2.861 1.00 88.06 70 GLN A N 1
ATOM 560 C CA . GLN A 1 70 ? -9.911 1.796 -3.977 1.00 88.06 70 GLN A CA 1
ATOM 561 C C . GLN A 1 70 ? -10.464 0.384 -3.782 1.00 88.06 70 GLN A C 1
ATOM 563 O O . GLN A 1 70 ? -11.596 0.107 -4.162 1.00 88.06 70 GLN A O 1
ATOM 568 N N . VAL A 1 71 ? -9.648 -0.519 -3.238 1.00 85.62 71 VAL A N 1
ATOM 569 C CA . VAL A 1 71 ? -10.032 -1.914 -2.981 1.00 85.62 71 VAL A CA 1
ATOM 570 C C . VAL A 1 71 ? -10.920 -2.004 -1.744 1.00 85.62 71 VAL A C 1
ATOM 572 O O . VAL A 1 71 ? -11.799 -2.855 -1.691 1.00 85.62 71 VAL A O 1
ATOM 575 N N . GLN A 1 72 ? -10.696 -1.111 -0.776 1.00 79.31 72 GLN A N 1
ATOM 576 C CA . GLN A 1 72 ? -11.394 -1.048 0.502 1.00 79.31 72 GLN A CA 1
ATOM 577 C C . GLN A 1 72 ? -11.500 -2.432 1.183 1.00 79.31 72 GLN A C 1
ATOM 579 O O . GLN A 1 72 ? -12.606 -2.889 1.484 1.00 79.31 72 GLN A O 1
ATOM 584 N N . PRO A 1 73 ? -10.363 -3.130 1.393 1.00 71.12 73 PRO A N 1
ATOM 585 C CA . PRO A 1 73 ? -10.372 -4.455 2.001 1.00 71.12 73 PRO A CA 1
ATOM 586 C C . PRO A 1 73 ? -10.964 -4.396 3.420 1.00 71.12 73 PRO A C 1
ATOM 588 O O . PRO A 1 73 ? -10.940 -3.327 4.050 1.00 71.12 73 PRO A O 1
ATOM 591 N N . PRO A 1 74 ? -11.518 -5.512 3.936 1.00 62.38 74 PRO A N 1
ATOM 592 C CA . PRO A 1 74 ? -11.884 -5.585 5.345 1.00 62.38 74 PRO A CA 1
ATOM 593 C C . PRO A 1 74 ? -10.626 -5.228 6.143 1.00 62.38 74 PRO A C 1
ATOM 595 O O . PRO A 1 74 ? -9.584 -5.822 5.928 1.00 62.38 74 PRO A O 1
ATOM 598 N N . GLY A 1 75 ? -10.673 -4.163 6.947 1.00 59.88 75 GLY A N 1
ATOM 599 C CA . GLY A 1 75 ? -9.485 -3.680 7.658 1.00 59.88 75 GLY A CA 1
ATOM 6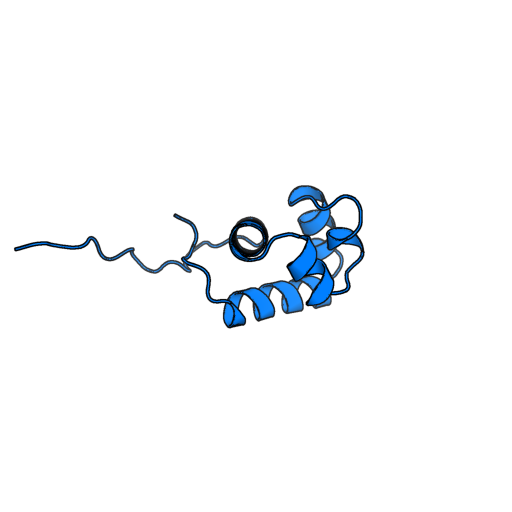00 C C . GLY A 1 75 ? -8.829 -4.776 8.514 1.00 59.88 75 GLY A C 1
ATOM 601 O O . GLY A 1 75 ? -9.479 -5.783 8.796 1.00 59.88 75 GLY A O 1
ATOM 602 N N . PRO A 1 76 ? -7.575 -4.575 8.958 1.00 56.75 76 PRO A N 1
ATOM 603 C CA . PRO A 1 76 ? -6.837 -5.592 9.703 1.00 56.75 76 PRO A CA 1
ATOM 604 C C . PRO A 1 76 ? -7.629 -6.035 10.943 1.00 56.75 76 PRO A C 1
ATOM 606 O O . PRO A 1 76 ? -8.084 -5.188 11.720 1.00 56.75 76 PRO A O 1
ATOM 609 N N . VAL A 1 77 ? -7.828 -7.351 11.075 1.00 52.97 77 VAL A N 1
ATOM 610 C CA . VAL A 1 77 ? -8.566 -8.004 12.174 1.00 52.97 77 VAL A CA 1
ATOM 611 C C . VAL A 1 77 ? -7.750 -8.127 13.454 1.00 52.97 77 VAL A C 1
ATOM 613 O O . VAL A 1 77 ? -6.515 -8.307 13.370 1.00 52.97 77 VAL A O 1
#

Nearest PDB structures (foldseek):
  2jvw-assembly1_A  TM=8.893E-01  e=1.408E-05  Aliivibrio fischeri ES114

Solvent-accessible surface area (backbone atoms only — not comparable to full-atom values): 4766 Å² total; per-residue (Å²): 141,82,84,73,82,77,79,72,71,64,70,82,78,70,44,75,64,55,55,52,52,51,50,35,73,76,57,30,47,67,52,46,20,69,78,43,85,41,65,51,37,70,54,82,62,39,70,69,58,36,50,58,47,34,73,73,35,60,72,56,36,53,50,52,54,52,47,45,68,72,67,57,65,85,56,85,128

Foldseek 3Di:
DDDPPDPPPLPPDDDLLQLLVQCCVVPNLVSVCVQQVDCCSVPVPDSVSVVVVCVVPVVSSVSSVVVCVVVVGPGDD

Sequence (77 aa):
MTTRPQPKNPLHGITLEAIVSELVDVLGWDELGRRLPIRCFTNDPSVASSLKFLRRTLWARQKVESLYLQVQPPGPV

Secondary structure (DSSP, 8-state):
---PPP---TTTT--HHHHHHHHHHHHHHHHHHHHS--HHHHSS--HHHHHHHHHH-HHHHHHHHHHHHHH-PPPP-